Protein AF-A0A7V6YSZ3-F1 (afdb_monomer_lite)

Structure (mmCIF, N/CA/C/O backbone):
data_AF-A0A7V6YSZ3-F1
#
_entry.id   AF-A0A7V6YSZ3-F1
#
loop_
_atom_site.group_PDB
_atom_site.id
_atom_site.type_symbol
_atom_site.label_atom_id
_atom_site.label_alt_id
_atom_site.label_comp_id
_atom_site.label_asym_id
_atom_site.label_entity_id
_atom_site.label_seq_id
_atom_site.pdbx_PDB_ins_code
_atom_site.Cartn_x
_atom_site.Cartn_y
_atom_site.Cartn_z
_atom_site.occupancy
_atom_site.B_iso_or_equiv
_atom_site.auth_seq_id
_atom_site.auth_comp_id
_atom_site.auth_asym_id
_atom_site.auth_atom_id
_atom_site.pdbx_PDB_model_num
ATOM 1 N N . MET A 1 1 ? 0.134 -8.073 -5.618 1.00 62.62 1 MET A N 1
ATOM 2 C CA . MET A 1 1 ? -0.318 -6.723 -5.207 1.00 62.62 1 MET A CA 1
ATOM 3 C C . MET A 1 1 ? -1.678 -6.777 -4.515 1.00 62.62 1 MET A C 1
ATOM 5 O O . MET A 1 1 ? -1.748 -6.353 -3.371 1.00 62.62 1 MET A O 1
ATOM 9 N N . ILE A 1 2 ? -2.702 -7.410 -5.110 1.00 68.00 2 ILE A N 1
ATOM 10 C CA . ILE A 1 2 ? -4.057 -7.538 -4.521 1.00 68.00 2 ILE A CA 1
ATOM 11 C C . ILE A 1 2 ? -4.082 -8.057 -3.072 1.00 68.00 2 ILE A C 1
ATOM 13 O O . ILE A 1 2 ? -4.780 -7.485 -2.238 1.00 68.00 2 ILE A O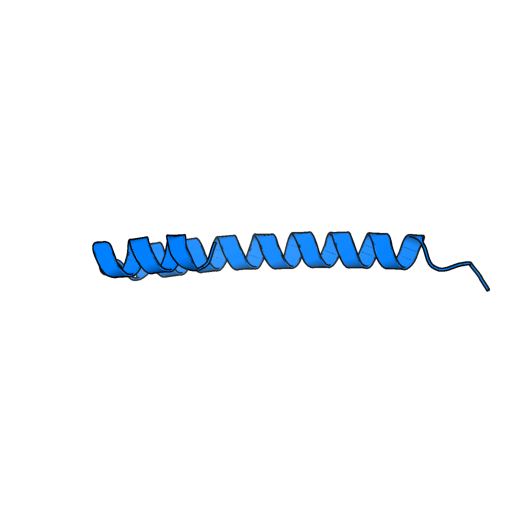 1
ATOM 17 N N . ASP A 1 3 ? -3.258 -9.054 -2.740 1.00 80.50 3 ASP A N 1
ATOM 18 C CA . ASP A 1 3 ? -3.230 -9.618 -1.384 1.00 80.50 3 ASP A CA 1
ATOM 19 C C . ASP A 1 3 ? -2.674 -8.647 -0.336 1.00 80.50 3 ASP A C 1
ATOM 21 O O . ASP A 1 3 ? -3.065 -8.701 0.827 1.00 80.50 3 ASP A O 1
ATOM 25 N N . PHE A 1 4 ? -1.773 -7.742 -0.727 1.00 85.62 4 PHE A N 1
ATOM 26 C CA . PHE A 1 4 ? -1.174 -6.774 0.190 1.00 85.62 4 PHE A CA 1
ATOM 27 C C . PHE A 1 4 ? -2.153 -5.640 0.496 1.00 85.62 4 PHE A C 1
ATOM 29 O O . PHE A 1 4 ? -2.453 -5.387 1.661 1.00 85.62 4 PHE A O 1
ATOM 36 N N . THR A 1 5 ? -2.717 -5.019 -0.540 1.00 88.56 5 THR A N 1
ATOM 37 C CA . THR A 1 5 ? -3.679 -3.916 -0.407 1.00 88.56 5 THR A CA 1
ATOM 38 C C . THR A 1 5 ? -4.942 -4.356 0.339 1.00 88.56 5 THR A C 1
ATOM 40 O O . THR A 1 5 ? -5.396 -3.671 1.258 1.00 88.56 5 THR A O 1
ATOM 43 N N . TRP A 1 6 ? -5.462 -5.552 0.032 1.00 89.38 6 TRP A N 1
ATOM 44 C CA . TRP A 1 6 ? -6.589 -6.135 0.764 1.00 89.38 6 TRP A CA 1
ATOM 45 C C . TRP A 1 6 ? -6.245 -6.419 2.232 1.00 89.38 6 TRP A C 1
ATOM 47 O O . TRP A 1 6 ? -7.021 -6.094 3.131 1.00 89.38 6 TRP A O 1
ATOM 57 N N . LYS A 1 7 ? -5.050 -6.952 2.513 1.00 92.44 7 LYS A N 1
ATOM 58 C CA . LYS A 1 7 ? -4.601 -7.218 3.885 1.00 92.44 7 LYS A CA 1
ATOM 59 C C . LYS A 1 7 ? -4.483 -5.939 4.718 1.00 92.44 7 LYS A C 1
ATOM 61 O O . LYS A 1 7 ? -4.960 -5.928 5.849 1.00 92.44 7 LYS A O 1
ATOM 66 N N . ILE A 1 8 ? -3.938 -4.853 4.167 1.00 89.19 8 ILE A N 1
ATOM 67 C CA . ILE A 1 8 ? -3.865 -3.557 4.865 1.00 89.19 8 ILE A CA 1
ATOM 68 C C . ILE A 1 8 ? -5.264 -3.018 5.177 1.00 89.19 8 ILE A C 1
ATOM 70 O O . ILE A 1 8 ? 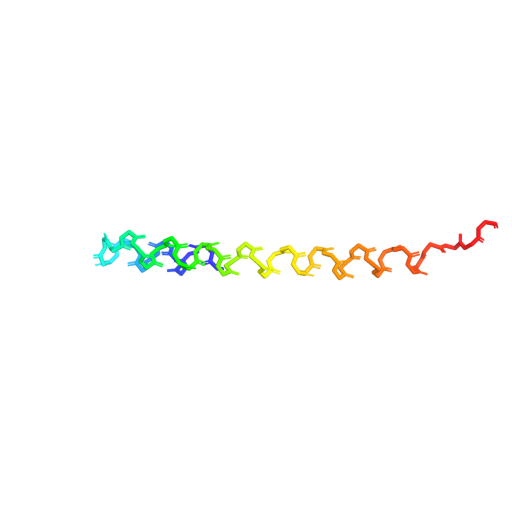-5.512 -2.582 6.303 1.00 89.19 8 ILE A O 1
ATOM 74 N N . PHE A 1 9 ? -6.202 -3.110 4.232 1.00 92.94 9 PHE A N 1
ATOM 75 C CA . PHE A 1 9 ? -7.581 -2.689 4.473 1.00 92.94 9 PHE A CA 1
ATOM 76 C C . PHE A 1 9 ? -8.267 -3.539 5.548 1.00 92.94 9 PHE A C 1
ATOM 78 O O . PHE A 1 9 ? -8.833 -2.990 6.485 1.00 92.94 9 PHE A O 1
ATOM 85 N N . THR A 1 10 ? -8.160 -4.869 5.484 1.00 94.19 10 THR A N 1
ATOM 86 C CA . THR A 1 10 ? -8.766 -5.750 6.502 1.00 94.19 10 THR A CA 1
ATOM 87 C C . THR A 1 10 ? -8.177 -5.558 7.902 1.00 94.19 10 THR A C 1
ATOM 89 O O . THR A 1 10 ? -8.873 -5.784 8.887 1.00 94.19 10 THR A O 1
ATOM 92 N N . GLN A 1 11 ? -6.916 -5.126 8.009 1.00 94.00 11 GLN A N 1
ATOM 93 C CA . GLN A 1 11 ? -6.261 -4.860 9.292 1.00 94.00 11 GLN A CA 1
ATOM 94 C C . GLN A 1 11 ? -6.581 -3.474 9.860 1.00 94.00 11 GLN A C 1
ATOM 96 O O . GLN A 1 11 ? -6.699 -3.330 11.073 1.00 94.00 11 GLN A O 1
ATOM 101 N N . THR A 1 12 ? -6.683 -2.452 9.007 1.00 94.44 12 THR A N 1
ATOM 102 C CA . THR A 1 12 ? -6.790 -1.049 9.449 1.00 94.44 12 THR A CA 1
ATOM 103 C C . THR A 1 12 ? -8.191 -0.465 9.301 1.00 94.44 12 THR A C 1
ATOM 105 O O . THR A 1 12 ? -8.511 0.518 9.962 1.00 94.44 12 THR A O 1
AT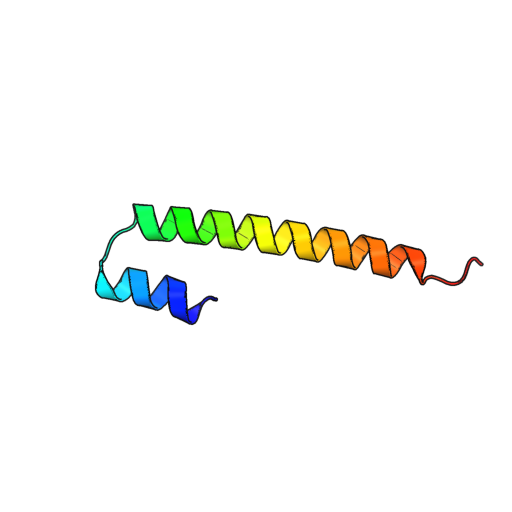OM 108 N N . GLY A 1 13 ? -9.014 -1.022 8.410 1.00 93.88 13 GLY A N 1
ATOM 109 C CA . GLY A 1 13 ? -10.301 -0.457 8.002 1.00 93.88 13 GLY A CA 1
ATOM 110 C C . GLY A 1 13 ? -10.196 0.925 7.346 1.00 93.88 13 GLY A C 1
ATOM 111 O O . GLY A 1 13 ? -11.219 1.576 7.142 1.00 93.88 13 GLY A O 1
ATOM 112 N N . ASN A 1 14 ? -8.986 1.406 7.036 1.00 96.12 14 ASN A N 1
ATOM 113 C CA . ASN A 1 14 ? -8.782 2.755 6.527 1.00 96.12 14 ASN A CA 1
ATOM 114 C C . ASN A 1 14 ? -9.090 2.809 5.023 1.00 96.12 14 ASN A C 1
ATOM 116 O O . ASN A 1 14 ? -8.296 2.371 4.187 1.00 96.12 14 ASN A O 1
ATOM 120 N N . LEU A 1 15 ? -10.260 3.359 4.695 1.00 94.94 15 LEU A N 1
ATOM 121 C CA . LEU A 1 15 ? -10.741 3.498 3.322 1.00 94.94 15 LEU A CA 1
ATOM 122 C C . LEU A 1 15 ? -9.852 4.418 2.478 1.00 94.94 15 LEU A C 1
ATOM 124 O O . LEU A 1 15 ? -9.584 4.112 1.322 1.00 94.94 15 LEU A O 1
ATOM 128 N N . GLU A 1 16 ? -9.381 5.523 3.047 1.00 96.06 16 GLU A N 1
ATOM 129 C CA . GLU A 1 16 ? -8.598 6.522 2.318 1.00 96.06 16 GLU A CA 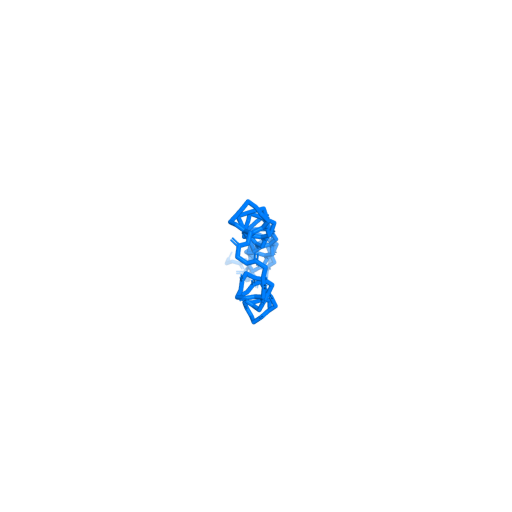1
ATOM 130 C C . GLU A 1 16 ? -7.239 5.960 1.887 1.00 96.06 16 GLU A C 1
ATOM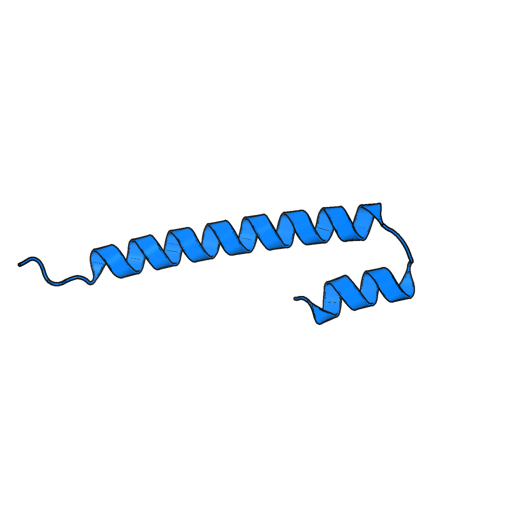 132 O O . GLU A 1 16 ? -6.841 6.094 0.733 1.00 96.06 16 GLU A O 1
ATOM 137 N N . THR A 1 17 ? -6.580 5.211 2.776 1.00 93.19 17 THR A N 1
ATOM 138 C CA . THR A 1 17 ? -5.344 4.484 2.445 1.00 93.19 17 THR A CA 1
ATOM 139 C C . THR A 1 17 ? -5.588 3.414 1.382 1.00 93.19 17 THR A C 1
ATOM 141 O O . THR A 1 17 ? -4.791 3.286 0.456 1.00 93.19 17 THR A O 1
ATOM 144 N N . TYR A 1 18 ? -6.691 2.664 1.476 1.00 93.75 18 TYR A N 1
ATOM 145 C CA . TYR A 1 18 ? -7.045 1.673 0.459 1.00 93.75 18 TYR A CA 1
ATOM 146 C C . TYR A 1 18 ? -7.225 2.322 -0.918 1.00 93.75 18 TYR A C 1
ATOM 148 O O . TYR A 1 18 ? -6.638 1.851 -1.889 1.00 93.75 18 TYR A O 1
ATOM 156 N N . LEU A 1 19 ? -7.980 3.420 -1.007 1.00 95.00 19 LEU A N 1
ATOM 157 C CA . LEU A 1 19 ? -8.208 4.128 -2.268 1.00 95.00 19 LEU A CA 1
ATOM 158 C C . LEU A 1 19 ? -6.907 4.682 -2.857 1.00 95.00 19 LEU A C 1
ATOM 160 O O . LEU A 1 19 ? -6.656 4.470 -4.041 1.00 95.00 19 LEU A O 1
ATOM 164 N N . LEU A 1 20 ? -6.050 5.288 -2.028 1.00 95.19 20 LEU A N 1
ATOM 165 C CA . LEU A 1 20 ? -4.735 5.771 -2.454 1.00 95.19 20 LEU A CA 1
ATOM 166 C C . LEU A 1 20 ? -3.879 4.635 -3.041 1.00 95.19 20 LEU A C 1
ATOM 168 O O . LEU A 1 20 ? -3.297 4.772 -4.113 1.00 95.19 20 LEU A O 1
ATOM 172 N N . MET A 1 21 ? -3.828 3.481 -2.368 1.00 92.88 21 MET A N 1
ATOM 173 C CA . MET A 1 21 ? -3.085 2.316 -2.860 1.00 92.88 21 MET A CA 1
ATOM 174 C C . MET A 1 21 ? -3.667 1.778 -4.173 1.00 92.88 21 MET A C 1
ATOM 176 O O . MET A 1 21 ? -2.910 1.411 -5.070 1.00 92.88 21 MET A O 1
ATOM 180 N N . LYS A 1 22 ? -4.999 1.749 -4.311 1.00 92.12 22 LYS A N 1
ATOM 181 C CA . LYS A 1 22 ? -5.672 1.323 -5.548 1.00 92.12 22 LYS A CA 1
ATOM 182 C C . LYS A 1 22 ? -5.384 2.258 -6.722 1.00 92.12 22 LYS A C 1
ATOM 184 O O . LYS A 1 22 ? -5.277 1.776 -7.846 1.00 92.12 22 LYS A O 1
ATOM 189 N N . GLU A 1 23 ? -5.265 3.558 -6.477 1.00 94.00 23 GLU A N 1
ATOM 190 C CA . GLU A 1 23 ? -4.929 4.540 -7.509 1.00 94.00 23 GLU A CA 1
ATOM 191 C C . GLU A 1 23 ? -3.503 4.339 -8.033 1.00 94.00 23 GLU A C 1
ATOM 193 O O . GLU A 1 23 ? -3.317 4.211 -9.240 1.00 94.00 23 GLU A O 1
ATOM 198 N N . ILE A 1 24 ? -2.529 4.162 -7.135 1.00 92.88 24 ILE A N 1
ATOM 199 C CA . ILE A 1 24 ? -1.136 3.861 -7.504 1.00 92.88 24 ILE A CA 1
ATOM 200 C C . ILE A 1 24 ? -1.039 2.533 -8.274 1.00 92.88 24 ILE A C 1
ATOM 202 O O . ILE A 1 24 ? -0.317 2.434 -9.266 1.00 92.88 24 ILE A O 1
ATOM 206 N N . GLU A 1 25 ? -1.765 1.495 -7.835 1.00 90.31 25 GLU A N 1
ATOM 207 C CA . GLU A 1 25 ? -1.826 0.215 -8.555 1.00 90.31 25 GLU A CA 1
ATOM 208 C C . GLU A 1 25 ? -2.335 0.392 -9.991 1.00 90.31 25 GLU A C 1
ATOM 210 O O . GLU A 1 25 ? -1.766 -0.199 -10.910 1.00 90.31 25 GLU A O 1
ATOM 215 N N . ARG A 1 26 ? -3.380 1.206 -10.185 1.00 90.94 26 ARG A N 1
ATOM 216 C CA . ARG A 1 26 ? -3.956 1.486 -11.504 1.00 90.94 26 ARG A CA 1
ATOM 217 C C . ARG A 1 26 ? -2.963 2.223 -12.402 1.00 90.94 26 ARG A C 1
ATOM 219 O O . ARG A 1 26 ? -2.733 1.775 -13.518 1.00 90.94 26 ARG A O 1
ATOM 226 N N . GLU A 1 27 ? -2.337 3.292 -11.911 1.00 92.12 27 GLU A N 1
ATOM 227 C CA . GLU A 1 27 ? -1.342 4.056 -12.682 1.00 92.12 27 GLU A CA 1
ATOM 228 C C . GLU A 1 27 ? -0.161 3.179 -13.123 1.00 92.12 27 GLU A C 1
ATOM 230 O O . GLU A 1 27 ? 0.325 3.275 -14.254 1.00 92.12 27 GLU A O 1
ATOM 235 N N . PHE A 1 28 ? 0.286 2.274 -12.247 1.00 89.88 28 PHE A N 1
ATOM 236 C CA . PHE A 1 28 ? 1.334 1.318 -12.585 1.00 89.88 28 PHE A CA 1
ATOM 237 C C . PHE A 1 28 ? 0.886 0.335 -13.675 1.00 89.88 28 PHE A C 1
ATOM 239 O O . PHE A 1 28 ? 1.640 0.094 -14.617 1.00 89.88 28 PHE A O 1
ATOM 246 N N . GLN A 1 29 ? -0.330 -0.215 -13.577 1.00 89.25 29 GLN A N 1
ATOM 247 C CA . GLN A 1 29 ? -0.875 -1.117 -14.597 1.00 89.25 29 GLN A CA 1
ATOM 248 C C . GLN A 1 29 ? -0.998 -0.428 -15.957 1.00 89.25 29 GLN A C 1
ATOM 250 O O . GLN A 1 29 ? -0.502 -0.967 -16.940 1.00 89.25 29 GLN A O 1
ATOM 255 N N . GLU A 1 30 ? -1.553 0.781 -16.003 1.00 90.56 30 GLU A N 1
ATOM 256 C CA . GLU A 1 30 ? -1.677 1.568 -17.237 1.00 90.56 30 GLU A CA 1
ATOM 257 C C . GLU A 1 30 ? -0.304 1.860 -17.863 1.00 90.56 30 GLU A C 1
ATOM 259 O O . GLU A 1 30 ? -0.124 1.768 -19.078 1.00 90.56 30 GLU A O 1
ATOM 264 N N . THR A 1 31 ? 0.701 2.163 -17.038 1.00 88.81 31 THR A N 1
ATOM 265 C CA . THR A 1 31 ? 2.074 2.396 -17.511 1.00 88.81 31 THR A CA 1
ATOM 266 C C . THR A 1 31 ? 2.688 1.132 -18.114 1.00 88.81 31 THR A C 1
ATOM 268 O O . THR A 1 31 ? 3.293 1.184 -19.186 1.00 88.81 31 THR A O 1
ATOM 271 N N . VAL A 1 32 ? 2.531 -0.012 -17.443 1.00 87.00 32 VAL A N 1
ATOM 272 C CA . VAL A 1 32 ? 3.056 -1.301 -17.914 1.00 87.00 32 VAL A CA 1
ATOM 273 C C . VAL A 1 32 ? 2.344 -1.757 -19.186 1.00 87.00 32 VAL A C 1
ATOM 275 O O . VAL A 1 32 ? 3.009 -2.204 -20.119 1.00 87.00 32 VAL A O 1
ATOM 278 N N . GLU A 1 33 ? 1.020 -1.613 -19.255 1.00 86.94 33 GLU A N 1
ATOM 279 C CA . GLU A 1 33 ? 0.225 -1.943 -20.442 1.00 86.94 33 GLU A CA 1
ATOM 280 C C . GLU A 1 33 ? 0.628 -1.084 -21.641 1.00 86.94 33 GLU A C 1
ATOM 282 O O . GLU A 1 33 ? 0.857 -1.617 -22.725 1.00 86.94 33 GLU A O 1
ATOM 287 N N . ASN A 1 34 ? 0.813 0.224 -21.449 1.00 87.06 34 ASN A N 1
ATOM 288 C CA . ASN A 1 34 ? 1.295 1.108 -22.509 1.00 87.06 34 ASN A CA 1
ATOM 289 C C . ASN A 1 34 ? 2.684 0.704 -23.015 1.00 87.06 34 ASN A C 1
ATOM 291 O O . ASN A 1 34 ? 2.905 0.651 -24.225 1.00 87.06 34 ASN A O 1
ATOM 295 N N . TYR A 1 35 ? 3.611 0.377 -22.113 1.00 84.81 35 TYR A N 1
ATOM 296 C CA . TYR A 1 35 ? 4.954 -0.059 -22.496 1.00 84.81 35 TYR A CA 1
ATOM 297 C C . TYR A 1 35 ? 4.932 -1.397 -23.250 1.00 84.81 35 TYR A C 1
ATOM 299 O O . TYR A 1 35 ? 5.635 -1.573 -24.245 1.00 84.81 35 TYR A O 1
ATOM 307 N N . PHE A 1 36 ? 4.089 -2.335 -22.811 1.00 84.50 36 PHE A N 1
ATOM 308 C CA . PHE A 1 36 ? 3.907 -3.623 -23.474 1.00 84.50 36 PHE A CA 1
ATOM 309 C C . PHE A 1 36 ? 3.301 -3.468 -24.875 1.00 84.50 36 PHE A C 1
ATOM 311 O O . PHE A 1 36 ? 3.794 -4.074 -25.824 1.00 84.50 36 PHE A O 1
ATOM 318 N N . ASN A 1 37 ? 2.287 -2.611 -25.022 1.00 82.06 37 ASN A N 1
ATOM 319 C CA . ASN A 1 37 ? 1.675 -2.314 -26.316 1.00 82.06 37 ASN A CA 1
ATOM 320 C C . ASN A 1 37 ? 2.700 -1.714 -27.289 1.00 82.06 37 ASN A C 1
ATOM 322 O O . ASN A 1 37 ? 2.828 -2.200 -28.411 1.00 82.06 37 ASN A O 1
ATOM 326 N N . GLN A 1 38 ? 3.511 -0.752 -26.836 1.00 78.25 38 GLN A N 1
ATOM 327 C CA . GLN A 1 38 ? 4.592 -0.176 -27.645 1.00 78.25 38 GLN A CA 1
ATOM 328 C C . GLN A 1 38 ? 5.622 -1.222 -28.092 1.00 78.25 38 GLN A C 1
ATOM 330 O O . GLN A 1 38 ? 6.032 -1.221 -29.249 1.00 78.25 38 GLN A O 1
ATOM 335 N N . LEU A 1 39 ? 6.024 -2.143 -27.211 1.00 78.00 39 LEU A N 1
ATOM 336 C CA . LEU A 1 39 ? 6.927 -3.241 -27.576 1.00 78.00 39 LEU A CA 1
ATOM 337 C C . LEU A 1 39 ? 6.297 -4.192 -28.606 1.00 78.00 39 LEU A C 1
ATOM 339 O O . LEU A 1 39 ? 6.970 -4.609 -29.545 1.00 78.00 39 LEU A O 1
ATOM 343 N N . SER A 1 40 ? 5.004 -4.500 -28.466 1.00 77.19 40 SER A N 1
ATOM 344 C CA . SER A 1 40 ? 4.289 -5.385 -29.395 1.00 77.19 40 SER A CA 1
ATOM 345 C C . SER A 1 40 ? 4.102 -4.788 -30.798 1.00 77.19 40 SER A C 1
ATOM 347 O O . SER A 1 40 ? 4.071 -5.526 -31.783 1.00 77.19 40 SER A O 1
ATOM 349 N N . GLU A 1 41 ? 4.032 -3.457 -30.907 1.00 68.31 41 GLU A N 1
ATOM 350 C CA . GLU A 1 41 ? 3.994 -2.746 -32.190 1.00 68.31 41 GLU A CA 1
ATOM 351 C C . GLU A 1 41 ? 5.360 -2.746 -32.894 1.00 68.31 41 GLU A C 1
ATOM 353 O O . GLU A 1 41 ? 5.415 -2.807 -34.122 1.00 68.31 41 GLU A O 1
ATOM 358 N N . ILE A 1 42 ? 6.463 -2.727 -32.134 1.00 65.94 42 ILE A N 1
ATOM 359 C CA . ILE A 1 42 ? 7.833 -2.725 -32.676 1.00 65.94 42 ILE A CA 1
ATOM 360 C C . ILE A 1 42 ? 8.214 -4.091 -33.278 1.00 65.94 42 ILE A C 1
ATOM 362 O O . ILE A 1 42 ? 8.928 -4.129 -34.278 1.00 65.94 42 ILE A O 1
ATOM 366 N N . ASP A 1 43 ? 7.715 -5.200 -32.719 1.00 61.12 43 ASP A N 1
ATOM 367 C CA . ASP A 1 43 ? 8.022 -6.571 -33.172 1.00 61.12 43 ASP A CA 1
ATOM 368 C C . ASP A 1 43 ? 7.098 -7.097 -34.294 1.00 61.12 43 ASP A C 1
ATOM 370 O O . ASP A 1 43 ? 7.226 -8.249 -34.723 1.00 61.12 43 ASP A O 1
ATOM 374 N N . SER A 1 44 ? 6.172 -6.283 -34.817 1.00 63.41 44 SER A N 1
ATOM 375 C CA . SER A 1 44 ? 5.405 -6.674 -36.007 1.00 63.41 44 SER A CA 1
ATOM 376 C C . SER A 1 44 ? 6.304 -6.637 -37.248 1.00 63.41 44 SER A C 1
ATOM 378 O O . SER A 1 44 ? 6.866 -5.582 -37.554 1.00 63.41 44 SER A O 1
ATOM 380 N N . PRO A 1 45 ? 6.448 -7.748 -38.004 1.00 62.44 45 PRO A N 1
ATOM 381 C CA . PRO A 1 45 ? 7.226 -7.718 -39.228 1.00 62.44 45 PRO A CA 1
ATOM 382 C C . PRO A 1 45 ? 6.510 -6.769 -40.191 1.00 62.44 45 PRO A C 1
ATOM 384 O O . PRO A 1 45 ? 5.351 -6.997 -40.540 1.00 62.44 45 PRO A O 1
ATOM 387 N N . LEU A 1 46 ? 7.189 -5.684 -40.573 1.00 59.31 46 LEU A N 1
ATOM 388 C CA . LEU A 1 46 ? 6.780 -4.807 -41.670 1.00 59.31 46 LEU A CA 1
ATOM 389 C C . LEU A 1 46 ? 6.338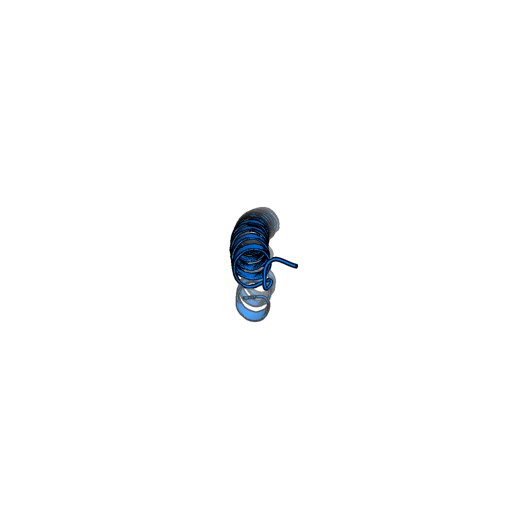 -5.683 -42.854 1.00 59.31 46 LEU A C 1
ATOM 391 O O . LEU A 1 46 ? 7.139 -6.472 -43.362 1.00 59.31 46 LEU A O 1
ATOM 395 N N . SER A 1 47 ? 5.059 -5.576 -43.232 1.00 51.78 47 SER A N 1
ATOM 396 C CA . SER A 1 47 ? 4.528 -6.187 -44.456 1.00 51.78 47 SER A CA 1
ATOM 397 C C . SER A 1 47 ? 5.071 -5.507 -45.704 1.00 51.78 47 SER A C 1
ATOM 399 O O . SER A 1 47 ? 5.402 -4.302 -45.641 1.00 51.78 47 SER A O 1
#

Sequence (47 aa):
MIDFTWKIFTQTGNLETYLLMKEIEREFQETVENYFNQLSEIDSPLS

pLDDT: mean 84.51, std 11.83, range [51.78, 96.12]

Secondary structure (DSSP, 8-state):
-HHHHHHHHHHH--HHHHHHHHHHHHHHHHHHHHHHHHHHHHTS---

Radius of gyration: 16.51 Å; chains: 1; bounding box: 19×16×54 Å

Foldseek 3Di:
DVVVLVVVCVVPVDPVSSVVVVVVVVVVVVVVVVVVVVVVVVPPPDD